Protein AF-A0A8S3JC68-F1 (afdb_monomer_lite)

pLDDT: mean 81.55, std 9.59, range [54.09, 95.94]

Radius of gyration: 13.53 Å; chains: 1; bounding box: 29×30×33 Å

Foldseek 3Di:
DAAEEEEEDQDPVVLVVVCCVQANDPQCPPQAWGWGWDDDPVDIGIHIYGYDNDLVSDDPVNLVRHPHYHYDFDPVDPCSVVVVVVCVVVVVSD

Organism: NCBI:txid392030

Structure (mmCIF, N/CA/C/O backbone):
data_AF-A0A8S3JC68-F1
#
_entry.id   AF-A0A8S3JC68-F1
#
loop_
_atom_site.group_PDB
_atom_site.id
_atom_site.type_symbol
_atom_site.label_atom_id
_atom_site.label_alt_id
_atom_site.label_comp_id
_atom_site.label_asym_id
_atom_site.label_entity_id
_atom_site.label_seq_id
_atom_site.pdbx_PDB_ins_code
_atom_site.Cartn_x
_atom_site.Cartn_y
_atom_site.Cartn_z
_atom_site.occupancy
_atom_site.B_iso_or_equiv
_atom_site.auth_seq_id
_atom_site.auth_comp_id
_atom_site.auth_asym_id
_atom_site.auth_atom_id
_atom_site.pdbx_PDB_model_num
ATOM 1 N N . MET A 1 1 ? -11.672 -7.259 12.346 1.00 67.62 1 MET A N 1
ATOM 2 C CA . MET A 1 1 ? -10.576 -7.298 11.356 1.00 67.62 1 MET A CA 1
ATOM 3 C C . MET A 1 1 ? -10.323 -5.861 10.926 1.00 67.62 1 MET A C 1
ATOM 5 O O . MET A 1 1 ? -11.300 -5.205 10.588 1.00 67.62 1 MET A O 1
ATOM 9 N N . LYS A 1 2 ? -9.096 -5.338 11.061 1.00 82.81 2 LYS A N 1
ATOM 10 C CA . LYS A 1 2 ? -8.764 -3.967 10.627 1.00 82.81 2 LYS A CA 1
ATOM 11 C C . LYS A 1 2 ? -8.576 -3.965 9.102 1.00 82.81 2 LYS A C 1
ATOM 13 O O . LYS A 1 2 ? -8.017 -4.943 8.600 1.00 82.81 2 LYS A O 1
ATOM 18 N N . PRO A 1 3 ? -9.040 -2.939 8.371 1.00 87.62 3 PRO A N 1
ATOM 19 C CA . PRO A 1 3 ? -8.796 -2.866 6.941 1.00 87.62 3 PRO A CA 1
ATOM 20 C C . PRO A 1 3 ? -7.301 -2.655 6.650 1.00 87.62 3 PRO A C 1
ATOM 22 O O . PRO A 1 3 ? -6.614 -1.965 7.405 1.00 87.62 3 PRO A O 1
ATOM 25 N N . CYS A 1 4 ? -6.798 -3.250 5.572 1.00 88.06 4 CYS A N 1
ATOM 26 C CA . CYS A 1 4 ? -5.435 -3.120 5.089 1.00 88.06 4 CYS A CA 1
ATOM 27 C C . CYS A 1 4 ? -5.391 -2.285 3.803 1.00 88.06 4 CYS A C 1
ATOM 29 O O . CYS A 1 4 ? -6.130 -2.515 2.841 1.00 88.06 4 CYS A O 1
ATOM 31 N N . ILE A 1 5 ? -4.498 -1.305 3.814 1.00 89.69 5 ILE A N 1
ATOM 32 C CA . ILE A 1 5 ? -4.146 -0.455 2.689 1.00 89.69 5 ILE A CA 1
ATOM 33 C C . ILE A 1 5 ? -2.797 -0.943 2.176 1.00 89.69 5 ILE A C 1
ATOM 35 O O . ILE A 1 5 ? -1.790 -0.864 2.882 1.00 89.69 5 ILE A O 1
ATOM 39 N N . VAL A 1 6 ? -2.773 -1.423 0.941 1.00 88.81 6 VAL A N 1
ATOM 40 C CA . VAL A 1 6 ? -1.544 -1.804 0.253 1.00 88.81 6 VAL A CA 1
ATOM 41 C C . VAL A 1 6 ? -0.998 -0.580 -0.470 1.00 88.81 6 VAL A C 1
ATOM 43 O O . VAL A 1 6 ? -1.685 0.011 -1.303 1.00 88.81 6 VAL A O 1
ATOM 46 N N . ILE A 1 7 ? 0.234 -0.188 -0.152 1.00 88.94 7 ILE A N 1
ATOM 47 C CA . ILE A 1 7 ? 0.931 0.919 -0.811 1.00 88.94 7 ILE A CA 1
ATOM 48 C C . ILE A 1 7 ? 2.051 0.327 -1.653 1.00 88.94 7 ILE A C 1
ATOM 50 O O . ILE A 1 7 ? 3.014 -0.214 -1.121 1.00 88.94 7 ILE A O 1
ATOM 54 N N . VAL A 1 8 ? 1.939 0.442 -2.969 1.00 87.81 8 VAL A N 1
ATOM 55 C CA . VAL A 1 8 ? 2.958 -0.039 -3.897 1.00 87.81 8 VAL A CA 1
ATOM 56 C C . VAL A 1 8 ? 3.824 1.125 -4.350 1.00 87.81 8 VAL A C 1
ATOM 58 O O . VAL A 1 8 ? 3.325 2.066 -4.967 1.00 87.81 8 VAL A O 1
ATOM 61 N N . GLY A 1 9 ? 5.124 1.041 -4.074 1.00 84.00 9 GLY A N 1
ATOM 62 C CA . GLY A 1 9 ? 6.126 2.008 -4.515 1.00 84.00 9 GLY A CA 1
ATOM 63 C C . GLY A 1 9 ? 7.271 1.315 -5.238 1.00 84.00 9 GLY A C 1
ATOM 64 O O . GLY A 1 9 ? 7.780 0.300 -4.781 1.00 84.00 9 GLY A O 1
ATOM 65 N N . LEU A 1 10 ? 7.674 1.845 -6.390 1.00 77.69 10 LEU A N 1
ATOM 66 C CA . LEU A 1 10 ? 8.760 1.264 -7.191 1.00 77.69 10 LEU A CA 1
ATOM 67 C C . LEU A 1 10 ? 10.152 1.600 -6.647 1.00 77.69 10 LEU A C 1
ATOM 69 O O . LEU A 1 10 ? 11.109 0.882 -6.931 1.00 77.69 10 LEU A O 1
ATOM 73 N N . ASP A 1 11 ? 10.243 2.690 -5.892 1.00 83.00 11 ASP A N 1
ATOM 74 C CA . ASP A 1 11 ? 11.444 3.141 -5.209 1.00 83.00 11 ASP A CA 1
ATOM 75 C C . ASP A 1 11 ? 11.243 3.017 -3.695 1.00 83.00 11 ASP A C 1
ATOM 77 O O . ASP A 1 11 ? 10.240 3.484 -3.151 1.00 83.00 11 ASP A O 1
ATOM 81 N N . GLN A 1 12 ? 12.184 2.353 -3.021 1.00 81.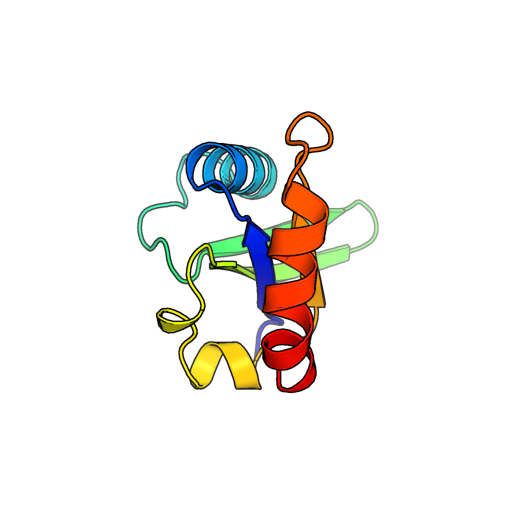62 12 GLN A N 1
ATOM 82 C CA . GLN A 1 12 ? 12.075 2.080 -1.588 1.00 81.62 12 GLN A CA 1
ATOM 83 C C . GLN A 1 12 ? 12.238 3.346 -0.748 1.00 81.62 12 GLN A C 1
ATOM 85 O O . GLN A 1 12 ? 11.586 3.461 0.283 1.00 81.62 12 GLN A O 1
ATOM 90 N N . ILE A 1 13 ? 13.094 4.279 -1.170 1.00 84.19 13 ILE A N 1
ATOM 91 C CA . ILE A 1 13 ? 13.362 5.506 -0.415 1.00 84.19 13 ILE A CA 1
ATOM 92 C C . ILE A 1 13 ? 12.100 6.363 -0.426 1.00 84.19 13 ILE A C 1
ATOM 94 O O . ILE A 1 13 ? 11.606 6.751 0.627 1.00 84.19 13 ILE A O 1
ATOM 98 N N . PHE A 1 14 ? 11.518 6.561 -1.607 1.00 83.50 14 PHE A N 1
ATOM 99 C CA . PHE A 1 14 ? 10.273 7.296 -1.762 1.00 83.50 14 PHE A CA 1
ATOM 100 C C . PHE A 1 14 ? 9.099 6.626 -1.033 1.00 83.50 14 PHE A C 1
ATOM 102 O O . PHE A 1 14 ? 8.288 7.299 -0.399 1.00 83.50 14 PHE A O 1
ATOM 109 N N . LEU A 1 15 ? 9.008 5.292 -1.081 1.00 86.19 15 LEU A N 1
ATOM 110 C CA . LEU A 1 15 ? 7.989 4.543 -0.344 1.00 86.19 15 LEU A CA 1
ATOM 111 C C . LEU A 1 15 ? 8.132 4.746 1.171 1.00 86.19 15 LEU A C 1
ATOM 113 O O . LEU A 1 15 ? 7.137 5.016 1.843 1.00 86.19 15 LEU A O 1
ATOM 117 N N . ASP A 1 16 ? 9.356 4.658 1.692 1.00 86.44 16 ASP A N 1
ATOM 118 C CA . ASP A 1 16 ? 9.651 4.848 3.111 1.00 86.44 16 ASP A CA 1
ATOM 119 C C . ASP A 1 16 ? 9.341 6.287 3.557 1.00 86.44 16 ASP A C 1
ATOM 121 O O . ASP A 1 16 ? 8.712 6.468 4.598 1.00 86.44 16 ASP A O 1
ATOM 125 N N . GLU A 1 17 ? 9.678 7.302 2.754 1.00 87.31 17 GLU A N 1
ATOM 126 C CA . GLU A 1 17 ? 9.337 8.709 3.023 1.00 87.31 17 GLU A CA 1
ATOM 127 C C . GLU A 1 17 ? 7.821 8.932 3.115 1.00 87.31 17 GLU A C 1
ATOM 129 O O . GLU A 1 17 ? 7.336 9.580 4.045 1.00 87.31 17 GLU A O 1
ATOM 134 N N . ILE A 1 18 ? 7.048 8.365 2.183 1.00 87.69 18 ILE A N 1
ATOM 135 C CA . ILE A 1 18 ? 5.584 8.481 2.192 1.00 87.69 18 ILE A CA 1
ATOM 136 C C . ILE A 1 18 ? 4.986 7.761 3.403 1.00 87.69 18 ILE A C 1
ATOM 138 O O . ILE A 1 18 ? 4.115 8.304 4.085 1.00 87.69 18 ILE A O 1
ATOM 142 N N . VAL A 1 19 ? 5.458 6.552 3.705 1.00 87.94 19 VAL A N 1
ATOM 143 C CA . VAL A 1 19 ? 4.990 5.770 4.856 1.00 87.94 19 VAL A CA 1
ATOM 144 C C . VAL A 1 19 ? 5.315 6.478 6.169 1.00 87.94 19 VAL A C 1
ATOM 146 O O . VAL A 1 19 ? 4.453 6.556 7.045 1.00 87.94 19 VAL A O 1
ATOM 149 N N . GLN A 1 20 ? 6.517 7.042 6.299 1.00 87.50 20 GLN A N 1
ATOM 150 C CA . GLN A 1 20 ? 6.910 7.853 7.451 1.00 87.50 20 GLN A CA 1
ATOM 151 C C . GLN A 1 20 ? 6.057 9.11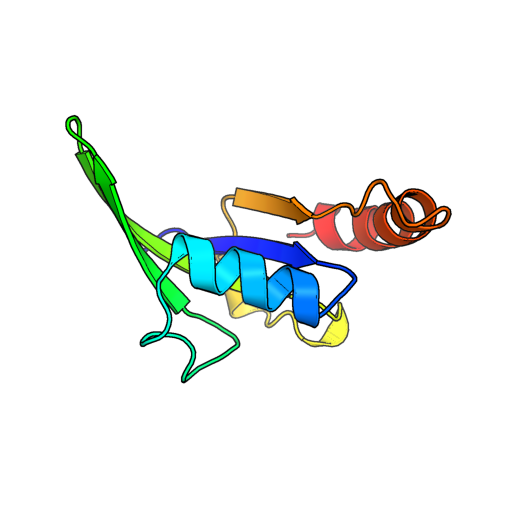8 7.568 1.00 87.50 20 GLN A C 1
ATOM 153 O O . GLN A 1 20 ? 5.603 9.441 8.664 1.00 87.50 20 GLN A O 1
ATOM 158 N N . GLY A 1 21 ? 5.771 9.795 6.453 1.00 86.56 21 GLY A N 1
ATOM 159 C CA . GLY A 1 21 ? 4.889 10.961 6.429 1.00 86.56 21 GLY A CA 1
ATOM 160 C C . GLY A 1 21 ? 3.456 10.654 6.878 1.00 86.56 21 GLY A C 1
ATOM 161 O O . GLY A 1 21 ? 2.810 11.507 7.484 1.00 86.56 21 GLY A O 1
ATOM 162 N N . LEU A 1 22 ? 2.960 9.439 6.622 1.00 85.62 22 LEU A N 1
ATOM 163 C CA . LEU A 1 22 ? 1.615 9.008 7.017 1.00 85.62 22 LEU A CA 1
ATOM 164 C C . LEU A 1 22 ? 1.555 8.488 8.461 1.00 85.62 22 LEU A C 1
ATOM 166 O O . LEU A 1 22 ? 0.700 8.917 9.238 1.00 85.62 22 LEU A O 1
ATOM 170 N N . ALA A 1 23 ? 2.431 7.545 8.819 1.00 84.19 23 ALA A N 1
ATOM 171 C CA . ALA A 1 23 ? 2.359 6.790 10.074 1.00 84.19 23 ALA A CA 1
ATOM 172 C C . ALA A 1 23 ? 3.297 7.297 11.185 1.00 84.19 23 ALA A C 1
ATOM 174 O O . ALA A 1 23 ? 3.146 6.883 12.339 1.00 84.19 23 ALA A O 1
ATOM 175 N N . GLY A 1 24 ? 4.230 8.196 10.859 1.00 80.19 24 GLY A N 1
ATOM 176 C CA . GLY A 1 24 ? 5.256 8.717 11.762 1.00 80.19 24 GLY A CA 1
ATOM 177 C C . GLY A 1 24 ? 6.483 7.802 11.905 1.00 80.19 24 GLY A C 1
ATOM 178 O O . GLY A 1 24 ? 6.417 6.592 11.694 1.00 80.19 24 GLY A O 1
ATOM 179 N N . GLU A 1 25 ? 7.617 8.384 12.313 1.00 65.38 25 GLU A N 1
ATOM 180 C CA . GLU A 1 25 ? 8.940 7.726 12.360 1.00 65.38 25 GLU A CA 1
ATOM 181 C C . GLU A 1 25 ? 9.017 6.498 13.296 1.00 65.38 25 GLU A C 1
ATOM 183 O O . GLU A 1 25 ? 9.797 5.579 13.062 1.00 65.38 25 GLU A O 1
ATOM 188 N N . ASN A 1 26 ? 8.185 6.433 14.341 1.00 58.91 26 ASN A N 1
ATOM 189 C CA . ASN A 1 26 ? 8.300 5.427 15.410 1.00 58.91 26 ASN A CA 1
ATOM 190 C C . ASN A 1 26 ? 7.658 4.061 15.101 1.00 58.91 26 ASN A C 1
ATOM 192 O O . ASN A 1 26 ? 7.754 3.150 15.925 1.00 58.91 26 ASN A O 1
ATOM 196 N N . LYS A 1 27 ? 6.966 3.902 13.964 1.00 58.09 27 LYS A N 1
ATOM 197 C CA . LYS A 1 27 ? 6.168 2.693 13.670 1.00 58.09 27 LYS A CA 1
ATOM 198 C C . LYS A 1 27 ? 6.787 1.740 12.643 1.00 58.09 27 LYS A C 1
ATOM 200 O O . LYS A 1 27 ? 6.194 0.714 12.333 1.00 58.09 27 LYS A O 1
ATOM 205 N N . MET A 1 28 ? 7.987 2.033 12.151 1.00 56.28 28 MET A N 1
ATOM 206 C CA . MET A 1 28 ? 8.633 1.293 11.058 1.00 56.28 28 MET A CA 1
ATOM 207 C C . MET A 1 28 ? 9.468 0.077 11.521 1.00 56.28 28 MET A C 1
ATOM 209 O O . MET A 1 28 ? 10.387 -0.348 10.824 1.00 56.28 28 MET A O 1
ATOM 213 N N . ASN A 1 29 ? 9.189 -0.481 12.705 1.00 54.09 29 ASN A N 1
ATOM 214 C CA . ASN A 1 29 ? 9.958 -1.618 13.234 1.00 54.09 29 ASN A CA 1
ATOM 215 C C . ASN A 1 29 ? 9.605 -2.953 12.552 1.00 54.09 29 ASN A C 1
ATOM 217 O O . ASN A 1 29 ? 10.487 -3.795 12.414 1.00 54.09 29 ASN A O 1
ATOM 221 N N . ASP A 1 30 ? 8.373 -3.104 12.053 1.00 56.88 30 ASP A N 1
ATOM 222 C CA . ASP A 1 30 ? 7.956 -4.201 11.173 1.00 56.88 30 ASP A CA 1
ATOM 223 C C . ASP A 1 30 ? 7.573 -3.620 9.808 1.00 56.88 30 ASP A C 1
ATOM 225 O O . ASP A 1 30 ? 6.489 -3.069 9.618 1.00 56.88 30 ASP A O 1
ATOM 229 N N . LYS A 1 31 ? 8.492 -3.708 8.838 1.00 63.84 31 LYS A N 1
ATOM 230 C CA . LYS A 1 31 ? 8.340 -3.070 7.516 1.00 63.84 31 LYS A CA 1
ATOM 231 C C . LYS A 1 31 ? 7.152 -3.589 6.702 1.00 63.84 31 LYS A C 1
ATOM 233 O O . LYS A 1 31 ? 6.749 -2.925 5.756 1.00 63.84 31 LYS A O 1
ATOM 238 N N . ASN A 1 32 ? 6.597 -4.746 7.054 1.00 70.38 32 ASN A N 1
ATOM 239 C CA . ASN A 1 32 ? 5.581 -5.409 6.238 1.00 70.38 32 ASN A CA 1
ATOM 240 C C . ASN A 1 32 ? 4.148 -5.032 6.640 1.00 70.38 32 ASN A C 1
ATOM 242 O O . ASN A 1 32 ? 3.249 -5.114 5.807 1.00 70.38 32 ASN A O 1
ATOM 246 N N . LEU A 1 33 ? 3.910 -4.614 7.889 1.00 81.06 33 LEU A N 1
ATOM 247 C CA . LEU A 1 33 ? 2.571 -4.265 8.360 1.00 81.06 33 LEU A CA 1
ATOM 248 C C . LEU A 1 33 ? 2.644 -3.213 9.467 1.00 81.06 33 LEU A C 1
ATOM 250 O O . LEU A 1 33 ? 3.045 -3.489 10.593 1.00 81.06 33 LEU A O 1
ATOM 254 N N . ILE A 1 34 ? 2.227 -1.998 9.138 1.00 87.00 34 ILE A N 1
ATOM 255 C CA . ILE A 1 34 ? 2.341 -0.832 10.008 1.00 87.00 34 ILE A CA 1
ATOM 256 C C . ILE A 1 34 ? 0.950 -0.458 10.509 1.00 87.00 34 ILE A C 1
ATOM 258 O O . ILE A 1 34 ? 0.031 -0.231 9.722 1.00 87.00 34 ILE A O 1
ATOM 262 N N . GLU A 1 35 ? 0.781 -0.361 11.825 1.00 88.00 35 GLU A N 1
ATOM 263 C CA . GLU A 1 35 ? -0.476 0.118 12.397 1.00 88.00 35 GLU A CA 1
ATOM 264 C C . GLU A 1 35 ? -0.613 1.631 12.223 1.00 88.00 35 GLU A C 1
ATOM 266 O O . GLU A 1 35 ? 0.182 2.411 12.755 1.00 88.00 35 GLU A O 1
ATOM 271 N N . TRP A 1 36 ? -1.670 2.072 11.552 1.00 89.31 36 TRP A N 1
ATOM 272 C CA . TRP A 1 36 ? -1.958 3.487 11.361 1.00 89.31 36 TRP A CA 1
ATOM 273 C C . TRP A 1 36 ? -3.367 3.818 11.837 1.00 89.31 36 TRP A C 1
ATOM 275 O O . TRP A 1 36 ? -4.322 3.110 11.534 1.00 89.31 36 TRP A O 1
ATOM 285 N N . THR A 1 37 ? -3.496 4.904 12.594 1.00 90.38 37 THR A N 1
ATOM 286 C CA . THR A 1 37 ? -4.792 5.388 13.067 1.00 90.38 37 THR A CA 1
ATOM 287 C C . THR A 1 37 ? -5.115 6.654 12.296 1.00 90.38 37 THR A C 1
ATOM 289 O O . THR A 1 37 ? -4.414 7.660 12.409 1.00 90.38 37 THR A O 1
ATOM 292 N N . ILE A 1 38 ? -6.173 6.591 11.497 1.00 89.69 38 ILE A N 1
ATOM 293 C CA . ILE A 1 38 ? -6.748 7.755 10.839 1.00 89.69 38 ILE A CA 1
ATOM 294 C C . ILE A 1 38 ? -7.603 8.450 11.885 1.00 89.69 38 ILE A C 1
ATOM 296 O O . ILE A 1 38 ? -8.633 7.908 12.278 1.00 89.69 38 ILE A O 1
ATOM 300 N N . ASP A 1 39 ? -7.181 9.628 12.331 1.00 91.94 39 ASP A N 1
ATOM 301 C CA . ASP A 1 39 ? -7.926 10.427 13.298 1.00 91.94 39 ASP A CA 1
ATOM 302 C C . ASP A 1 39 ? -8.331 11.759 12.668 1.00 91.94 39 ASP A C 1
ATOM 304 O O . ASP A 1 39 ? -7.510 12.637 12.402 1.00 91.94 39 ASP A O 1
ATOM 308 N N . THR A 1 40 ? -9.616 11.882 12.350 1.00 92.06 40 THR A N 1
ATOM 309 C CA . THR A 1 40 ? -10.195 13.085 11.751 1.00 92.06 40 THR A CA 1
ATOM 310 C C . THR A 1 40 ? -11.273 13.647 12.665 1.00 92.06 40 THR A C 1
ATOM 312 O O . THR A 1 40 ? -11.790 12.968 13.545 1.00 92.06 40 THR A O 1
ATOM 315 N N . LYS A 1 41 ? -11.725 14.876 12.388 1.00 95.88 41 LYS A N 1
ATOM 316 C CA . LYS A 1 41 ? -12.869 15.480 13.092 1.00 95.88 41 LYS A CA 1
ATOM 317 C C . LYS A 1 41 ? -14.135 14.603 13.077 1.00 95.88 41 LYS A C 1
ATOM 319 O O . LYS A 1 41 ? -14.993 14.768 13.940 1.00 95.88 41 LYS A O 1
ATOM 324 N N . TYR A 1 42 ? -14.292 13.744 12.070 1.00 95.94 42 TYR A N 1
ATOM 325 C CA . TYR A 1 42 ? -15.537 13.015 11.821 1.00 95.94 42 TYR A CA 1
ATOM 326 C C . TYR A 1 42 ? -15.496 11.564 12.292 1.00 95.94 42 TYR A C 1
ATOM 328 O O . TYR A 1 42 ? -16.547 11.002 12.590 1.00 95.94 42 TYR A O 1
ATOM 336 N N . TYR A 1 43 ? -14.313 10.957 12.338 1.00 93.69 43 TYR A N 1
ATOM 337 C CA . TYR A 1 43 ? -14.133 9.578 12.769 1.00 93.69 43 TYR A CA 1
ATOM 338 C C . TYR A 1 43 ? -12.670 9.292 13.098 1.00 93.69 43 TYR A C 1
ATOM 340 O O . TYR A 1 43 ? -11.758 9.906 12.533 1.00 93.69 43 TYR A O 1
ATOM 348 N N . THR A 1 44 ? -12.496 8.274 13.935 1.00 94.25 44 THR A N 1
ATOM 349 C CA . THR A 1 44 ? -11.222 7.616 14.202 1.00 94.25 44 THR A CA 1
ATOM 350 C C . THR A 1 44 ? -11.322 6.173 13.710 1.00 94.25 44 THR A C 1
ATOM 352 O O . THR A 1 44 ? -12.321 5.499 13.972 1.00 94.25 44 THR A O 1
ATOM 355 N N . ALA A 1 45 ? -10.321 5.697 12.976 1.00 91.62 45 ALA A N 1
ATOM 356 C CA . ALA A 1 45 ? -10.282 4.332 12.467 1.00 91.62 45 ALA A CA 1
ATOM 357 C C . ALA A 1 45 ? -8.858 3.777 12.479 1.00 91.62 45 ALA A C 1
ATOM 359 O O . ALA A 1 45 ? -7.927 4.435 12.017 1.00 91.62 45 ALA A O 1
ATOM 360 N N . ASP A 1 46 ? -8.710 2.541 12.951 1.00 91.25 46 ASP A N 1
ATOM 361 C CA . ASP A 1 46 ? -7.448 1.812 12.875 1.00 91.25 46 ASP A CA 1
ATOM 362 C C . ASP A 1 46 ? -7.376 1.017 11.578 1.00 91.25 46 ASP A C 1
ATOM 364 O O . ASP A 1 46 ? -8.262 0.213 11.272 1.00 91.25 46 ASP A O 1
ATOM 368 N N . VAL A 1 47 ? -6.289 1.209 10.845 1.00 90.31 47 VAL A N 1
ATOM 369 C CA . VAL A 1 47 ? -6.000 0.528 9.589 1.00 90.31 47 VAL A CA 1
ATOM 370 C C . VAL A 1 47 ? -4.584 -0.044 9.627 1.00 90.31 47 VAL A C 1
ATOM 372 O O . VAL A 1 47 ? -3.735 0.372 10.418 1.00 90.31 47 VAL A O 1
ATOM 375 N N . HIS A 1 48 ? -4.318 -1.012 8.764 1.00 89.12 48 HIS A N 1
ATOM 376 C CA . HIS A 1 48 ? -2.964 -1.475 8.501 1.00 89.12 48 HIS A CA 1
ATOM 377 C C . HIS A 1 48 ? -2.453 -0.852 7.207 1.00 89.12 48 HIS A C 1
ATOM 379 O O . HIS A 1 48 ? -3.150 -0.881 6.198 1.00 89.12 48 HIS A O 1
ATOM 385 N N . LEU A 1 49 ? -1.232 -0.330 7.221 1.00 88.62 49 LEU A N 1
ATOM 386 C CA . LEU A 1 49 ? -0.493 0.041 6.022 1.00 88.62 49 LEU A CA 1
ATOM 387 C C . LEU A 1 49 ? 0.485 -1.085 5.690 1.00 88.62 49 LEU A C 1
ATOM 389 O O . LEU A 1 49 ? 1.279 -1.487 6.537 1.00 88.62 49 LEU A O 1
ATOM 393 N N . CYS A 1 50 ? 0.437 -1.582 4.462 1.00 88.44 50 CYS A N 1
ATOM 394 C CA . CYS A 1 50 ? 1.366 -2.580 3.954 1.00 88.44 50 CYS A CA 1
ATOM 395 C C . CYS A 1 50 ? 2.144 -1.977 2.779 1.00 88.44 50 CYS A C 1
ATOM 397 O O . CYS A 1 50 ? 1.622 -1.931 1.659 1.00 88.44 50 CYS A O 1
ATOM 399 N N . PRO A 1 51 ? 3.352 -1.441 3.018 1.00 87.88 51 PRO A N 1
ATOM 400 C CA . PRO A 1 51 ? 4.198 -0.948 1.947 1.00 87.88 51 PRO A CA 1
ATOM 401 C C . PRO A 1 51 ? 4.876 -2.112 1.221 1.00 87.88 51 PRO A C 1
ATOM 403 O O . PRO A 1 51 ? 5.477 -2.991 1.835 1.00 87.88 51 PRO A O 1
ATOM 406 N N . ILE A 1 52 ? 4.787 -2.112 -0.106 1.00 86.50 52 ILE A N 1
ATOM 407 C CA . ILE A 1 52 ? 5.302 -3.172 -0.966 1.00 86.50 52 ILE A CA 1
ATOM 408 C C . ILE A 1 52 ? 6.121 -2.543 -2.091 1.00 86.50 52 ILE A C 1
ATOM 410 O O . ILE A 1 52 ? 5.615 -1.763 -2.895 1.00 86.50 52 ILE A O 1
ATOM 414 N N . ASN A 1 53 ? 7.387 -2.937 -2.184 1.00 84.62 53 ASN A N 1
ATOM 415 C CA . ASN A 1 53 ? 8.278 -2.550 -3.281 1.00 84.62 53 ASN A CA 1
ATOM 416 C C . ASN A 1 53 ? 8.626 -3.711 -4.225 1.00 84.62 53 ASN A C 1
ATOM 418 O O . ASN A 1 53 ? 9.222 -3.519 -5.284 1.00 84.62 53 ASN A O 1
ATOM 422 N N . ASN A 1 54 ? 8.262 -4.933 -3.838 1.00 79.94 54 ASN A N 1
ATOM 423 C CA . ASN A 1 54 ? 8.593 -6.152 -4.549 1.00 79.94 54 ASN A CA 1
ATOM 424 C C . ASN A 1 54 ? 7.389 -7.097 -4.555 1.00 79.94 54 ASN A C 1
ATOM 426 O O . ASN A 1 54 ? 6.864 -7.460 -3.505 1.00 79.94 54 ASN A O 1
ATOM 430 N N . LYS A 1 55 ? 6.992 -7.533 -5.754 1.00 75.94 55 LYS A N 1
ATOM 431 C CA . LYS A 1 55 ? 5.853 -8.434 -5.988 1.00 75.94 55 LYS A CA 1
ATOM 432 C C . LYS A 1 55 ? 5.970 -9.752 -5.216 1.00 75.94 55 LYS A C 1
ATOM 434 O O . LYS A 1 55 ? 4.958 -10.320 -4.832 1.00 75.94 55 LYS A O 1
ATOM 439 N N . CYS A 1 56 ? 7.191 -10.231 -4.968 1.00 69.88 56 CYS A N 1
ATOM 440 C CA . CYS A 1 56 ? 7.431 -11.484 -4.247 1.00 69.88 56 CYS A CA 1
ATOM 441 C C . CYS A 1 56 ? 7.219 -11.378 -2.729 1.00 69.88 56 CYS A C 1
ATOM 443 O O . CYS A 1 56 ? 7.208 -12.405 -2.060 1.00 69.88 56 CYS A O 1
ATOM 445 N N . LEU A 1 57 ? 7.106 -10.163 -2.181 1.00 68.75 57 LEU A N 1
ATOM 446 C CA . LEU A 1 57 ? 6.947 -9.932 -0.740 1.00 68.75 57 LEU A CA 1
ATOM 447 C C . LEU A 1 57 ? 5.483 -9.852 -0.305 1.00 68.75 57 LEU A C 1
ATOM 449 O O . LEU A 1 57 ? 5.206 -9.625 0.870 1.00 68.75 57 LEU A O 1
ATOM 453 N N . VAL A 1 58 ? 4.542 -10.018 -1.234 1.00 71.25 58 VAL A N 1
ATOM 454 C CA . VAL A 1 58 ? 3.124 -9.984 -0.892 1.00 71.25 58 VAL A CA 1
ATOM 455 C C . VAL A 1 58 ? 2.731 -11.329 -0.304 1.00 71.25 58 VAL A C 1
ATOM 457 O O . VAL A 1 58 ? 2.624 -12.330 -1.011 1.00 71.25 58 VAL A O 1
ATOM 460 N N . GLU A 1 59 ? 2.528 -11.348 1.006 1.00 71.38 59 GLU A N 1
ATOM 461 C CA . GLU A 1 59 ? 2.006 -12.520 1.695 1.00 71.38 59 GLU A CA 1
ATOM 462 C C . GLU A 1 59 ? 0.522 -12.730 1.364 1.00 71.38 59 GLU A C 1
ATOM 464 O O . GLU A 1 59 ? -0.245 -11.777 1.216 1.00 71.38 59 GLU A O 1
ATOM 469 N N . GLU A 1 60 ? 0.094 -13.993 1.309 1.00 67.38 60 GLU A N 1
ATOM 470 C CA . GLU A 1 60 ? -1.305 -14.386 1.080 1.00 67.38 60 GLU A CA 1
ATOM 471 C C . GLU A 1 60 ? -2.265 -13.720 2.083 1.00 67.38 60 GLU A C 1
ATOM 473 O O . GLU A 1 60 ? -3.386 -13.337 1.746 1.00 67.38 60 GLU A O 1
ATOM 478 N N . THR A 1 61 ? -1.797 -13.508 3.314 1.00 64.19 61 THR A N 1
ATOM 479 C CA . THR A 1 61 ? -2.534 -12.793 4.357 1.00 64.19 61 THR A CA 1
ATOM 480 C C . THR A 1 61 ? -2.792 -11.334 3.977 1.00 64.19 61 THR A C 1
ATOM 482 O O . THR A 1 61 ? -3.881 -10.835 4.223 1.00 64.19 61 THR A O 1
ATOM 485 N N . VAL A 1 62 ? -1.834 -10.642 3.355 1.00 69.69 62 VAL A N 1
ATOM 486 C CA . VAL A 1 62 ? -2.001 -9.244 2.924 1.00 69.69 62 VAL A CA 1
ATOM 487 C C . VAL A 1 62 ? -2.936 -9.162 1.723 1.00 69.69 62 VAL A C 1
ATOM 489 O O . VAL A 1 62 ? -3.817 -8.307 1.710 1.00 69.69 62 VAL A O 1
ATOM 492 N N . ALA A 1 63 ? -2.788 -10.073 0.756 1.00 70.75 63 ALA A N 1
ATOM 493 C CA . ALA A 1 63 ? -3.652 -10.134 -0.421 1.00 70.75 63 ALA A CA 1
ATOM 494 C C . ALA A 1 63 ? -5.131 -10.280 -0.030 1.00 70.75 63 ALA A C 1
ATOM 496 O O . ALA A 1 63 ? -5.958 -9.469 -0.421 1.00 70.75 63 ALA A O 1
ATOM 497 N N . ASN A 1 64 ? -5.450 -11.227 0.855 1.00 71.44 64 ASN A N 1
ATOM 498 C CA . ASN A 1 64 ? -6.829 -11.453 1.302 1.00 71.44 64 ASN A CA 1
ATOM 499 C C . ASN A 1 64 ? -7.390 -10.341 2.211 1.00 71.44 64 ASN A C 1
ATOM 501 O O . ASN A 1 64 ? -8.598 -10.285 2.458 1.00 71.44 64 ASN A O 1
ATOM 505 N N . LEU A 1 65 ? -6.525 -9.487 2.763 1.00 75.06 65 LEU A N 1
ATOM 506 C CA . LEU A 1 65 ? -6.902 -8.390 3.652 1.00 75.06 65 LEU A CA 1
ATOM 507 C C . LEU A 1 65 ? -6.904 -7.033 2.954 1.00 75.06 65 LEU A C 1
ATOM 509 O O . LEU A 1 65 ? -7.303 -6.068 3.599 1.00 75.06 65 LEU A O 1
ATOM 513 N N . ALA A 1 66 ? -6.467 -6.928 1.700 1.00 84.00 66 ALA A N 1
ATOM 514 C CA . ALA A 1 66 ? -6.409 -5.661 0.990 1.00 84.00 66 ALA A CA 1
ATOM 515 C C . ALA A 1 66 ? -7.830 -5.141 0.713 1.00 84.00 66 ALA A C 1
ATOM 517 O O . ALA A 1 66 ? -8.649 -5.817 0.099 1.00 84.00 66 ALA A O 1
ATOM 518 N N . GLN A 1 67 ? -8.149 -3.928 1.170 1.00 87.44 67 GLN A N 1
ATOM 519 C CA . GLN A 1 67 ? -9.374 -3.223 0.746 1.00 87.44 67 GLN A CA 1
ATOM 520 C C . GLN A 1 67 ? -9.073 -1.966 -0.059 1.00 87.44 67 GLN A C 1
ATOM 522 O O . GLN A 1 67 ? -9.947 -1.460 -0.762 1.00 87.44 67 GLN A O 1
ATOM 527 N N . VAL A 1 68 ? -7.858 -1.436 0.063 1.00 87.69 68 VAL A N 1
ATOM 528 C CA . VAL A 1 68 ? -7.429 -0.234 -0.645 1.00 87.69 68 VAL A CA 1
ATOM 529 C C . VAL A 1 68 ? -6.042 -0.467 -1.208 1.00 87.69 68 VAL A C 1
ATOM 531 O O . VAL A 1 68 ? -5.166 -1.002 -0.533 1.00 87.69 68 VAL A O 1
ATOM 534 N N . LEU A 1 69 ? -5.851 -0.011 -2.437 1.00 87.81 69 LEU A N 1
ATOM 535 C CA . LEU A 1 69 ? -4.586 -0.052 -3.140 1.00 87.81 69 LEU A CA 1
ATOM 536 C C . LEU A 1 69 ? -4.172 1.369 -3.523 1.00 87.81 69 LEU A C 1
ATOM 538 O O . LEU A 1 69 ? -4.918 2.083 -4.193 1.00 87.81 69 LEU A O 1
ATOM 542 N N . ILE A 1 70 ? -2.970 1.763 -3.111 1.00 88.69 70 ILE A N 1
ATOM 543 C CA . ILE A 1 70 ? -2.348 3.041 -3.451 1.00 88.69 70 ILE A CA 1
ATOM 544 C C . ILE A 1 70 ? -1.113 2.747 -4.294 1.00 88.69 70 ILE A C 1
ATOM 546 O O . ILE A 1 70 ? -0.223 2.014 -3.874 1.00 88.69 70 ILE A O 1
ATOM 550 N N . LEU A 1 71 ? -1.058 3.335 -5.484 1.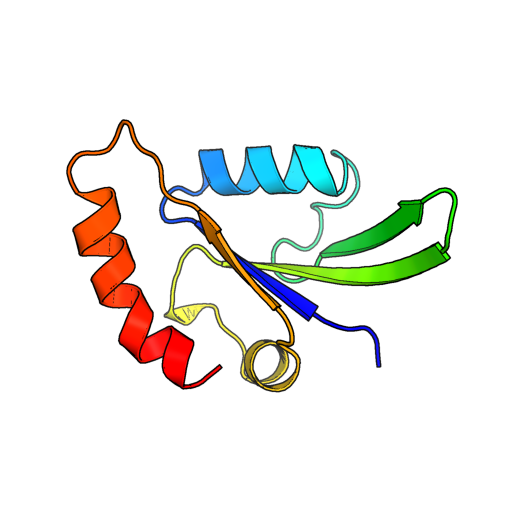00 87.38 71 LEU A N 1
ATOM 551 C CA . LEU A 1 71 ? 0.066 3.204 -6.403 1.00 87.38 71 LEU A CA 1
ATOM 552 C C . LEU A 1 71 ? 0.853 4.508 -6.409 1.00 87.38 71 LEU A C 1
ATOM 554 O O . LEU A 1 71 ? 0.336 5.546 -6.824 1.00 87.38 71 LEU A O 1
ATOM 558 N N . LEU A 1 72 ? 2.097 4.451 -5.945 1.00 87.25 72 LEU A N 1
ATOM 559 C CA . LEU A 1 72 ? 3.007 5.585 -5.949 1.00 87.25 72 LEU A CA 1
ATOM 560 C C . LEU A 1 72 ? 3.784 5.612 -7.264 1.00 87.25 72 LEU A C 1
ATOM 562 O O . LEU A 1 72 ? 4.472 4.656 -7.627 1.00 87.25 72 LEU A O 1
ATOM 566 N N . ILE A 1 73 ? 3.666 6.729 -7.975 1.00 84.75 73 ILE A N 1
ATOM 567 C CA . ILE A 1 73 ? 4.336 6.974 -9.250 1.00 84.75 73 ILE A CA 1
ATOM 568 C C . ILE A 1 73 ? 5.223 8.196 -9.059 1.00 84.75 73 ILE A C 1
ATOM 570 O O . ILE A 1 73 ? 4.712 9.269 -8.740 1.00 84.75 73 ILE A O 1
ATOM 574 N N . ASP A 1 74 ? 6.527 8.045 -9.287 1.00 83.12 74 ASP A N 1
ATOM 575 C CA . ASP A 1 74 ? 7.418 9.196 -9.409 1.00 83.12 74 ASP A CA 1
ATOM 576 C C . ASP A 1 74 ? 7.249 9.813 -10.812 1.00 83.12 74 ASP A C 1
ATOM 578 O O . ASP A 1 74 ? 7.559 9.155 -11.81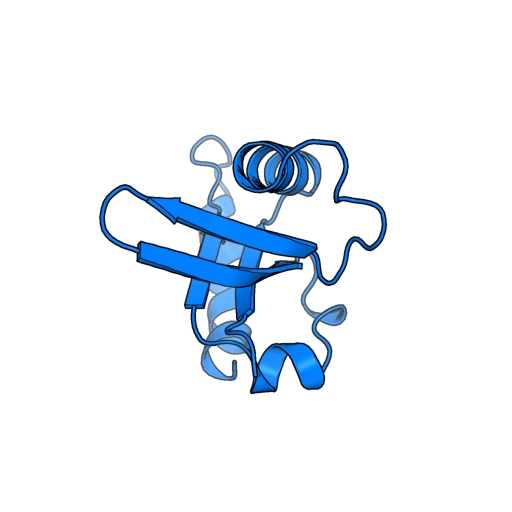7 1.00 83.12 74 ASP A O 1
ATOM 582 N N . PRO A 1 75 ? 6.742 11.057 -10.922 1.00 82.94 75 PRO A N 1
ATOM 583 C CA . PRO A 1 75 ? 6.589 11.734 -12.207 1.00 82.94 75 PRO A CA 1
ATOM 584 C C . PRO A 1 75 ? 7.932 12.122 -12.845 1.00 82.94 75 PRO A C 1
ATOM 586 O O . PRO A 1 75 ? 7.974 12.403 -14.042 1.00 82.94 75 PRO A O 1
ATOM 589 N N . SER A 1 76 ? 9.018 12.148 -12.071 1.00 85.94 76 SER A N 1
ATOM 590 C CA . SER A 1 76 ? 10.367 12.477 -12.544 1.00 85.94 76 SER A CA 1
ATOM 591 C C . SER A 1 76 ? 11.034 11.289 -13.240 1.00 85.94 76 SER A C 1
ATOM 593 O O . SER A 1 76 ? 11.962 11.466 -14.031 1.00 85.94 76 SER A O 1
ATOM 595 N N . GLU A 1 77 ? 10.557 10.069 -12.977 1.00 84.81 77 GLU A N 1
ATOM 596 C CA . GLU A 1 77 ? 11.096 8.854 -13.569 1.00 84.81 77 GLU A CA 1
ATOM 597 C C . GLU A 1 77 ? 10.376 8.506 -14.884 1.00 84.81 77 GLU A C 1
ATOM 599 O O . GLU A 1 77 ? 9.222 8.087 -14.906 1.00 84.81 77 GLU A O 1
ATOM 604 N N . ILE A 1 78 ? 11.105 8.577 -16.002 1.00 86.06 78 ILE A N 1
ATOM 605 C CA . ILE A 1 78 ? 10.594 8.335 -17.369 1.00 86.06 78 ILE A CA 1
ATOM 606 C C . ILE A 1 78 ? 9.909 6.962 -17.521 1.00 86.06 78 ILE A C 1
ATOM 608 O O . ILE A 1 78 ? 8.951 6.816 -18.280 1.00 86.06 78 ILE A O 1
ATOM 612 N N . ASN A 1 79 ? 10.394 5.948 -16.799 1.00 85.81 79 ASN A N 1
ATOM 613 C CA . ASN A 1 79 ? 9.916 4.569 -16.902 1.00 85.81 79 ASN A CA 1
ATOM 614 C C . ASN A 1 79 ? 8.896 4.187 -15.818 1.00 85.81 79 ASN A C 1
ATOM 616 O O . ASN A 1 79 ? 8.482 3.025 -15.778 1.00 85.81 79 ASN A O 1
ATOM 620 N N . SER A 1 80 ? 8.481 5.120 -14.953 1.00 81.19 80 SER A N 1
ATOM 621 C CA . SER A 1 80 ? 7.590 4.826 -13.821 1.00 81.19 80 SER A CA 1
ATOM 622 C C . SER A 1 80 ? 6.263 4.220 -14.271 1.00 81.19 80 SER A C 1
ATOM 624 O O . SER A 1 80 ? 5.808 3.235 -13.693 1.00 81.19 80 SER A O 1
ATOM 626 N N . ARG A 1 81 ? 5.689 4.720 -15.372 1.00 82.56 81 ARG A N 1
ATOM 627 C CA . ARG A 1 81 ? 4.468 4.160 -15.965 1.00 82.56 81 ARG A CA 1
ATOM 628 C C . ARG A 1 81 ? 4.661 2.732 -16.471 1.00 82.56 81 ARG A C 1
ATOM 630 O O . ARG A 1 81 ? 3.875 1.864 -16.128 1.00 82.56 81 ARG A O 1
ATOM 637 N N . THR A 1 82 ? 5.710 2.462 -17.245 1.00 86.81 82 THR A N 1
ATOM 638 C CA . THR A 1 82 ? 5.972 1.107 -17.764 1.00 86.81 82 THR A CA 1
ATOM 639 C C . THR A 1 82 ? 6.193 0.113 -16.624 1.00 86.81 82 THR A C 1
ATOM 641 O O . THR A 1 82 ? 5.720 -1.024 -16.660 1.00 86.81 82 THR A O 1
ATOM 644 N N . LYS A 1 83 ? 6.897 0.546 -15.573 1.00 83.12 83 LYS A N 1
ATOM 645 C CA . LYS A 1 83 ? 7.065 -0.245 -14.357 1.00 83.12 83 LYS A CA 1
ATOM 646 C C . LYS A 1 83 ? 5.719 -0.487 -13.677 1.00 83.12 83 LYS A C 1
ATOM 648 O O . LYS A 1 83 ? 5.442 -1.639 -13.356 1.00 83.12 83 LYS A O 1
ATOM 653 N N . LEU A 1 84 ? 4.877 0.534 -13.519 1.00 83.25 84 LEU A N 1
ATOM 654 C CA . LEU A 1 84 ? 3.525 0.419 -12.967 1.00 83.25 84 LEU A CA 1
ATOM 655 C C . LEU A 1 84 ? 2.646 -0.548 -13.767 1.00 83.25 84 LEU A C 1
ATOM 657 O O . LEU A 1 84 ? 1.988 -1.403 -13.179 1.00 83.25 84 LEU A O 1
ATOM 661 N N . ASP A 1 85 ? 2.686 -0.466 -15.096 1.00 85.62 85 ASP A N 1
ATOM 662 C CA . ASP A 1 85 ? 1.933 -1.353 -15.985 1.00 85.62 85 ASP A CA 1
ATOM 663 C C . ASP A 1 85 ? 2.298 -2.824 -15.723 1.00 85.62 85 ASP A C 1
ATOM 665 O O . ASP A 1 85 ? 1.438 -3.702 -15.766 1.00 85.62 85 ASP A O 1
ATOM 669 N N . SER A 1 86 ? 3.552 -3.108 -15.345 1.00 86.25 86 SER A N 1
ATOM 670 C CA . SER A 1 86 ? 3.971 -4.458 -14.951 1.00 86.25 86 SER A CA 1
ATOM 671 C C . SER A 1 86 ? 3.340 -4.946 -13.638 1.00 86.25 86 SER A C 1
ATOM 673 O O . SER A 1 86 ? 3.315 -6.155 -13.393 1.00 86.25 86 SER A O 1
ATOM 675 N N . TRP A 1 87 ? 2.892 -4.043 -12.763 1.00 84.19 87 TRP A N 1
ATOM 676 C CA . TRP A 1 87 ? 2.214 -4.383 -11.510 1.00 84.19 87 TRP A CA 1
ATOM 677 C C . TRP A 1 87 ? 0.723 -4.639 -11.712 1.00 84.19 87 TRP A C 1
ATOM 679 O O . TRP A 1 87 ? 0.179 -5.466 -10.993 1.00 84.19 87 TRP A O 1
ATOM 689 N N . LEU A 1 88 ? 0.073 -4.033 -12.711 1.00 83.12 88 LEU A N 1
ATOM 690 C CA . LEU A 1 88 ? -1.372 -4.191 -12.944 1.00 83.12 88 LEU A CA 1
ATOM 691 C C . LEU A 1 88 ? -1.869 -5.653 -12.952 1.00 83.12 88 LEU A C 1
ATOM 693 O O . LEU A 1 88 ? -2.870 -5.917 -12.287 1.00 83.12 88 LEU A O 1
ATOM 697 N N . PRO A 1 89 ? -1.194 -6.625 -13.606 1.00 83.25 89 PRO A N 1
ATOM 698 C CA . PRO A 1 89 ? -1.636 -8.020 -13.565 1.00 83.25 89 PRO A CA 1
ATOM 699 C C . PRO A 1 89 ? -1.643 -8.597 -12.148 1.00 83.25 89 PRO A C 1
ATOM 701 O O . PRO A 1 89 ? -2.540 -9.349 -11.791 1.00 83.25 89 PRO A O 1
ATOM 704 N N . PHE A 1 90 ? -0.662 -8.213 -11.332 1.00 76.88 90 PHE A N 1
ATOM 705 C CA . PHE A 1 90 ? -0.559 -8.644 -9.942 1.00 76.88 90 PHE A CA 1
ATOM 706 C C . PHE A 1 90 ? -1.659 -8.011 -9.080 1.00 76.88 90 PHE A C 1
ATOM 708 O O . PHE A 1 90 ? -2.309 -8.688 -8.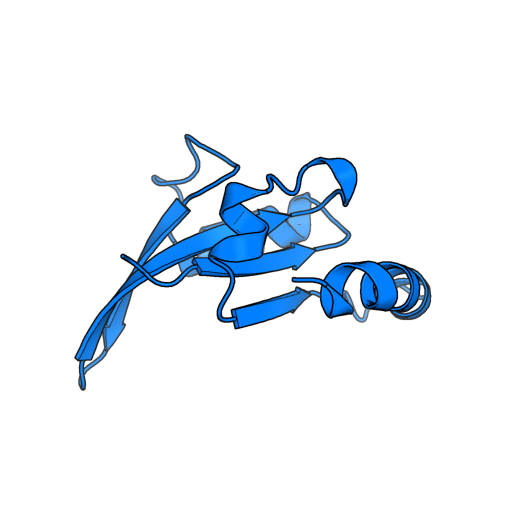293 1.00 76.88 90 PHE A O 1
ATOM 715 N N . LEU A 1 91 ? -1.918 -6.722 -9.294 1.00 77.00 91 LEU A N 1
ATOM 716 C CA . LEU A 1 91 ? -2.910 -5.948 -8.548 1.00 77.00 91 LEU A CA 1
ATOM 717 C C . LEU A 1 91 ? -4.349 -6.367 -8.851 1.00 77.00 91 LEU A C 1
ATOM 719 O O . LEU A 1 91 ? -5.214 -6.193 -8.010 1.00 77.00 91 LEU A O 1
ATOM 723 N N . SER A 1 92 ? -4.607 -6.926 -10.036 1.00 72.62 92 SER A N 1
ATOM 724 C CA . SER A 1 92 ? -5.938 -7.425 -10.407 1.00 72.62 92 SER A CA 1
ATOM 725 C C . SER A 1 92 ? -6.390 -8.669 -9.629 1.00 72.62 92 SER A C 1
ATOM 727 O O . SER A 1 92 ? -7.542 -9.076 -9.761 1.00 72.62 92 SER A O 1
ATOM 729 N N . VAL A 1 93 ? -5.479 -9.282 -8.865 1.00 68.69 93 VAL A N 1
ATOM 730 C CA . VAL A 1 93 ? -5.703 -10.517 -8.096 1.00 68.69 93 VAL A CA 1
ATOM 731 C C . VAL A 1 93 ? -5.635 -10.266 -6.578 1.00 68.69 93 VAL A C 1
ATOM 733 O O . VAL A 1 93 ? -5.912 -11.181 -5.808 1.00 68.69 93 VAL A O 1
ATOM 736 N N . LEU A 1 94 ? -5.280 -9.043 -6.158 1.00 65.19 94 LEU A N 1
ATOM 737 C CA . LEU A 1 94 ? -5.432 -8.570 -4.775 1.00 65.19 94 LEU A CA 1
ATOM 738 C C . LEU A 1 94 ? -6.895 -8.193 -4.522 1.00 65.19 94 LEU A C 1
ATOM 740 O O . LEU A 1 94 ? -7.396 -8.541 -3.437 1.00 65.19 94 LEU A O 1
#

Secondary structure (DSSP, 8-state):
---EEEEEESSHHHHHHHHHHHH-GGGTTSTT-EEEEEE-SS-EEEEEEEEES-GGG--HHHHHHEEEEEEE--TT-TTHHHHHHTTHHHHTT-

Sequence (94 aa):
MKPCIVIVGLDQIFLDEIVQGLAGENKMNDKNLIEWTIDTKYYTADVHLCPINNKCLVEETVANLAQVLILLIDPSEINSRTKLDSWLPFLSVL

=== Feature glossary ===
Feature key, reading from the visual/co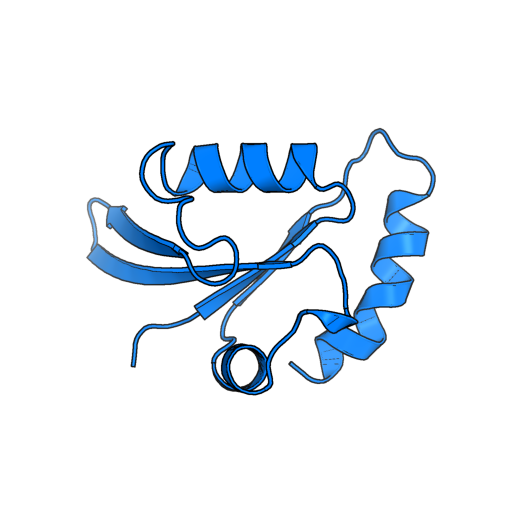ntextual features back to the raw sequence:

Rendered structure images. Structure images are PyMOL renders from six orthogonal camera directions. Cartoon representation draws helices as coils and strands as arrows; sticks shows the backbone as bonds; surface shows the solvent-excluded envelope. Rainbow coloring maps sequence position to hue (blue→red, N→C); chain coloring assigns a distinct color per polypeptide.

Contact-map, Ramachandran, and PAE plots. Three diagnostic plots accompany the record. The Cα contact map visualizes the tertiary structure as a 2D adjacency matrix (8 Å cutoff, sequence-local contacts suppressed). The Ramachandran plot shows the distribution of backbone (φ, ψ) torsions, with points in the α and β basins reflecting secondary structure content. The PAE plot shows AlphaFold's inter-residue confidence as a color matrix.

InterPro / GO / CATH / organism. The annotation block draws on four external resources. InterPro: which protein families and domains the sequence belongs to. GO: standardized terms for what the protein does, what process it participates in, and where in the cell it acts. CATH: which structural fold it has in the CATH hierarchy. Organism: the species of origin.

Nearest PDB structures. Structural nearest neighbors (via Foldseek easy-search vs the PDB). Reported per hit: target PDB id, E-value, and alignment TM-score. A TM-score above ~0.5 is the conventional threshold for 'same fold'.

Predicted aligned error. Predicted aligned error is AlphaFold's pairwise confidence. Unlike pLDDT (per-residue), PAE is per-residue-pair and captures whether two parts of the structure are correctly placed relative to each other. Units are ångströms of expected positional error.

Solvent-accessible surface area. SASA measures how much of the protein is reachable by solvent. It is computed by rolling a water-sized probe over the atomic surface and summing the exposed area (Å²). Per-residue SASA distinguishes core (buried, low SASA) from surface (exposed, high SASA) residues; total SASA is a whole-molecule size measure.

B-factor. Crystallographic B-factors measure how much each atom's electron density is smeared out, in Å². They rise in mobile loops and surface residues and fall in the buried interior. In AlphaFold models this column is repurposed to hold pLDDT instead.

pLDDT. For AlphaFold models, the B-factor field carries pLDDT — the model's own estimate of local accuracy on a 0–100 scale. Regions with pLDDT<50 should be treated as essentially unmodeled; they often correspond to intrinsically disordered segments.

Backbone torsions (φ/ψ). φ (phi) and ψ (psi) are the two rotatable backbone dihedrals per residue: φ is the C(i-1)–N–Cα–C torsion, ψ is the N–Cα–C–N(i+1) torsion, both in degrees on (−180°, 180°]. α-helical residues cluster near (−60°, −45°); β-strand residues near (−120°, +130°). A Ramachandran plot is simply a scatter of (φ, ψ) for every residue.

Radius of gyration, Cα contacts, bounding box. Radius of gyration (Rg) is the root-mean-square distance of Cα atoms from their centroid — a single number for overall size and compactness. A globular domain of N residues has Rg ≈ 2.2·N^0.38 Å; an extended or disordered chain has a much larger Rg. The Cα contact count is the number of residue pairs whose Cα atoms are within 8 Å and are more than four positions apart in sequence — a standard proxy for tertiary packing density. The bounding box is the smallest axis-aligned box enclosing all Cα atoms.

Secondary structure (3-state, P-SEA). Three-state secondary structure (P-SEA) collapses the eight DSSP classes into helix (a), strand (b), and coil (c). P-SEA assigns these from Cα geometry alone — distances and angles — without requiring backbone oxygens, so it works on any Cα trace.

Secondary structure (8-state, DSSP). Secondary structure is the local, repeating backbone conformation. DSSP classifies it into eight states by reading the hydrogen-bond network: three helix types (H, G, I), two β types (E, B), two non-regular types (T, S), and unstructured coil (-).

Foldseek 3Di. The Foldseek 3Di string encodes local tertiary geometry as a 20-letter alphabet — one character per residue — derived from the relative positions of nearby Cα atoms. Unlike the amino-acid sequence, 3Di is a direct function of the 3D structure, so two proteins with the same fold have similar 3Di strings even at low sequence identity.

mmCIF coordinates. Structure coordinates are given as an mmCIF _atom_site loop: one row per atom with element, residue name, chain id, sequence number, and x/y/z position in Å. Only the four main-chain atoms per residue are included here; side chains are omitted to keep the record compact.

Sequence. This is the polypeptide sequence — one letter per residue, N-terminus first. Length ranges from a few dozen residues for small domains to over a thousand for large multi-domain proteins.